Protein AF-A0A3D0DKQ6-F1 (afdb_monomer_lite)

Structure (mmCIF, N/CA/C/O backbone):
data_AF-A0A3D0DKQ6-F1
#
_entry.id   AF-A0A3D0DKQ6-F1
#
loop_
_atom_site.group_PDB
_atom_site.id
_atom_site.type_symbol
_atom_site.label_atom_id
_atom_site.label_alt_id
_atom_site.label_comp_id
_atom_site.label_asym_id
_atom_site.label_entity_id
_atom_site.label_seq_id
_atom_site.pdbx_PDB_ins_code
_atom_site.Cartn_x
_atom_site.Cartn_y
_atom_site.Cartn_z
_atom_site.occupancy
_a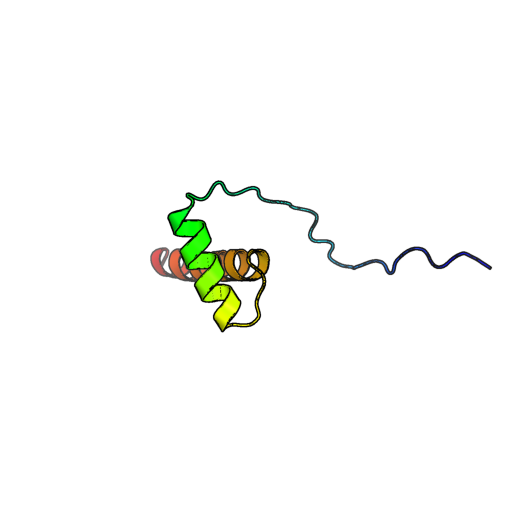tom_site.B_iso_or_equiv
_atom_site.auth_seq_id
_atom_site.auth_comp_id
_atom_site.auth_asym_id
_atom_site.auth_atom_id
_atom_site.pdbx_PDB_model_num
ATOM 1 N N . MET A 1 1 ? 15.961 -5.101 -42.259 1.00 48.41 1 MET A N 1
ATOM 2 C CA . MET A 1 1 ? 14.676 -4.924 -41.544 1.00 48.41 1 MET A CA 1
ATOM 3 C C . MET A 1 1 ? 14.934 -5.200 -40.069 1.00 48.41 1 MET A C 1
ATOM 5 O O . MET A 1 1 ? 15.078 -6.355 -39.687 1.00 48.41 1 MET A O 1
ATOM 9 N N . ALA A 1 2 ? 15.162 -4.156 -39.267 1.00 50.25 2 ALA A N 1
ATOM 10 C CA . ALA A 1 2 ? 15.439 -4.319 -37.843 1.00 50.25 2 ALA A CA 1
ATOM 11 C C . ALA A 1 2 ? 14.132 -4.674 -37.130 1.00 50.25 2 ALA A C 1
ATOM 13 O O . ALA A 1 2 ? 13.141 -3.960 -37.252 1.00 50.25 2 ALA A O 1
ATOM 14 N N . LYS A 1 3 ? 14.130 -5.816 -36.442 1.00 57.09 3 LYS A N 1
ATOM 15 C CA . LYS A 1 3 ? 13.010 -6.296 -35.636 1.00 57.09 3 LYS A CA 1
ATOM 16 C C . LYS A 1 3 ? 12.696 -5.216 -34.603 1.00 57.09 3 LYS A C 1
ATOM 18 O O . LYS A 1 3 ? 13.552 -4.916 -33.774 1.00 57.09 3 LYS A O 1
ATOM 23 N N . THR A 1 4 ? 11.511 -4.618 -34.685 1.00 55.84 4 THR A N 1
ATOM 24 C CA . THR A 1 4 ? 10.995 -3.655 -33.708 1.00 55.84 4 THR A CA 1
ATOM 25 C C . THR A 1 4 ? 10.928 -4.337 -32.340 1.00 55.84 4 THR A C 1
ATOM 27 O O . THR A 1 4 ? 9.943 -4.985 -31.997 1.00 55.84 4 THR A O 1
ATOM 30 N N . GLY A 1 5 ? 12.021 -4.271 -31.577 1.00 68.06 5 GLY A N 1
ATOM 31 C CA . GLY A 1 5 ? 12.029 -4.627 -30.163 1.00 68.06 5 GLY A CA 1
ATOM 32 C C . GLY A 1 5 ? 11.133 -3.649 -29.409 1.00 68.06 5 GLY A C 1
ATOM 33 O O . GLY A 1 5 ? 11.072 -2.484 -29.800 1.00 68.06 5 GLY A O 1
ATOM 34 N N . ARG A 1 6 ? 10.414 -4.164 -28.396 1.00 65.31 6 ARG A N 1
ATOM 35 C CA . ARG A 1 6 ? 9.412 -3.484 -27.545 1.00 65.31 6 ARG A CA 1
ATOM 36 C C . ARG A 1 6 ? 9.532 -1.952 -27.564 1.00 65.31 6 ARG A C 1
ATOM 38 O O . ARG A 1 6 ? 10.631 -1.463 -27.290 1.00 65.31 6 ARG A O 1
ATOM 45 N N . PRO A 1 7 ? 8.431 -1.206 -27.794 1.00 63.56 7 PRO A N 1
ATOM 46 C CA . PRO A 1 7 ? 8.459 0.249 -27.706 1.00 63.56 7 PRO A CA 1
ATOM 47 C C . PRO A 1 7 ? 9.151 0.657 -26.406 1.00 63.56 7 PRO A C 1
ATOM 49 O O . PRO A 1 7 ? 8.874 0.082 -25.348 1.00 63.56 7 PRO A O 1
ATOM 52 N N . LYS A 1 8 ? 10.106 1.590 -26.509 1.00 57.88 8 LYS A N 1
ATOM 53 C CA . LYS A 1 8 ? 10.753 2.206 -25.351 1.00 57.88 8 LYS A CA 1
ATOM 54 C C . LYS A 1 8 ? 9.639 2.863 -24.542 1.00 57.88 8 LYS A C 1
ATOM 56 O O . LYS A 1 8 ? 9.197 3.955 -24.870 1.00 57.88 8 LYS A O 1
ATOM 61 N N . ILE A 1 9 ? 9.122 2.156 -23.542 1.00 61.19 9 ILE A N 1
ATOM 62 C CA . ILE A 1 9 ? 8.293 2.765 -22.511 1.00 61.19 9 ILE A CA 1
ATOM 63 C C . ILE A 1 9 ? 9.217 3.776 -21.840 1.00 61.19 9 ILE A C 1
ATOM 65 O O . ILE A 1 9 ? 10.197 3.388 -21.207 1.00 61.19 9 ILE A O 1
ATOM 69 N N . ASP A 1 10 ? 8.951 5.056 -22.083 1.00 59.78 10 ASP A N 1
ATOM 70 C CA . ASP A 1 10 ? 9.850 6.172 -21.767 1.00 59.78 10 ASP A CA 1
ATOM 71 C C . ASP A 1 10 ? 10.051 6.345 -20.252 1.00 59.78 10 ASP A C 1
ATOM 73 O O . ASP A 1 10 ? 11.093 6.797 -19.791 1.00 59.78 10 ASP A O 1
ATOM 77 N N . ASN A 1 11 ? 9.102 5.846 -19.456 1.00 57.00 11 ASN A N 1
ATOM 78 C CA . ASN A 1 11 ? 9.210 5.795 -18.007 1.00 57.00 11 ASN A CA 1
ATOM 79 C C . ASN A 1 11 ? 8.878 4.388 -17.490 1.00 57.00 11 ASN A C 1
ATOM 81 O O . ASN A 1 11 ? 7.762 4.139 -17.020 1.00 57.00 11 ASN A O 1
ATOM 85 N N . PRO A 1 12 ? 9.803 3.414 -17.605 1.00 59.91 12 PRO A N 1
ATOM 86 C CA . PRO A 1 12 ? 9.560 2.101 -17.043 1.00 59.91 12 PRO A CA 1
ATOM 87 C C . PRO A 1 12 ? 9.465 2.277 -15.529 1.00 59.91 12 PRO A C 1
ATOM 89 O O . PRO A 1 12 ? 10.359 2.865 -14.918 1.00 59.91 12 PRO A O 1
ATOM 92 N N . ARG A 1 13 ? 8.403 1.762 -14.905 1.00 65.19 13 ARG A N 1
ATOM 93 C CA . ARG A 1 13 ? 8.335 1.627 -13.446 1.00 65.19 13 ARG A CA 1
ATOM 94 C C . ARG A 1 13 ? 9.388 0.591 -13.026 1.00 65.19 13 ARG A C 1
ATOM 96 O O . ARG A 1 13 ? 9.092 -0.588 -12.891 1.00 65.19 13 ARG A O 1
ATOM 103 N N . LYS A 1 14 ? 10.653 1.025 -12.935 1.00 62.78 14 LYS A N 1
ATOM 104 C CA . LYS A 1 14 ? 11.831 0.186 -12.634 1.00 62.78 14 LYS A CA 1
ATOM 105 C C . LYS A 1 14 ? 11.953 -0.144 -11.147 1.00 62.78 14 LYS A C 1
ATOM 107 O O . LYS A 1 14 ? 12.742 -1.008 -10.786 1.00 62.78 14 LYS A O 1
ATOM 112 N N . ILE A 1 15 ? 11.208 0.559 -10.297 1.00 64.44 15 ILE A N 1
ATOM 113 C CA . ILE A 1 15 ? 11.248 0.394 -8.848 1.00 64.44 15 ILE A CA 1
ATOM 114 C C . ILE A 1 15 ? 10.057 -0.469 -8.442 1.00 64.44 15 ILE A C 1
ATOM 116 O O . ILE A 1 15 ? 8.910 -0.036 -8.532 1.00 64.44 15 ILE A O 1
ATOM 120 N N . ALA A 1 16 ? 10.343 -1.696 -8.015 1.00 67.25 16 ALA A N 1
ATOM 121 C CA . ALA A 1 16 ? 9.372 -2.561 -7.364 1.00 67.25 16 ALA A CA 1
ATOM 122 C C . ALA A 1 16 ? 9.491 -2.367 -5.850 1.00 67.25 16 A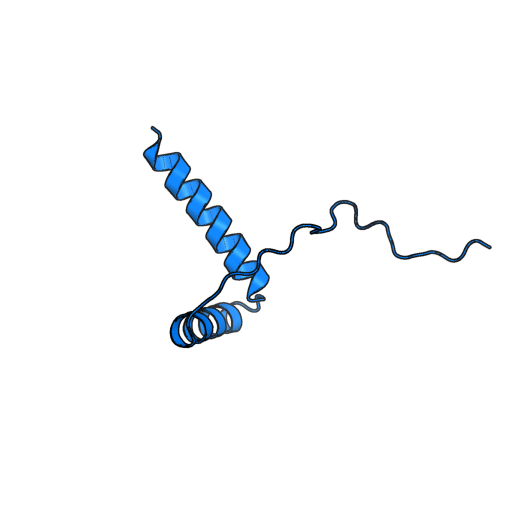LA A C 1
ATOM 124 O O . ALA A 1 16 ? 10.577 -2.507 -5.289 1.00 67.25 16 ALA A O 1
ATOM 125 N N . ILE A 1 17 ? 8.379 -2.047 -5.192 1.00 70.00 17 ILE A N 1
ATOM 126 C CA . ILE A 1 17 ? 8.301 -1.969 -3.733 1.00 70.00 17 ILE A CA 1
ATOM 127 C C . ILE A 1 17 ? 7.478 -3.168 -3.267 1.00 70.00 17 ILE A C 1
ATOM 129 O O . ILE A 1 17 ? 6.327 -3.328 -3.668 1.00 70.00 17 ILE A O 1
ATOM 133 N N . GLY A 1 18 ? 8.080 -4.031 -2.450 1.00 76.88 18 GLY A N 1
ATOM 134 C CA . GLY A 1 18 ? 7.378 -5.129 -1.792 1.00 76.88 18 GLY A CA 1
ATOM 135 C C . GLY A 1 18 ? 6.885 -4.683 -0.421 1.00 76.88 18 GLY A C 1
ATOM 136 O O . GLY A 1 18 ? 7.689 -4.560 0.499 1.00 76.88 18 GLY A O 1
ATOM 137 N N . VAL A 1 19 ? 5.582 -4.448 -0.277 1.00 78.25 19 VAL A N 1
ATOM 138 C CA . VAL A 1 19 ? 4.956 -4.146 1.020 1.00 78.25 19 VAL A CA 1
ATOM 139 C C . VAL A 1 19 ? 4.358 -5.432 1.582 1.00 78.25 19 VAL A C 1
ATOM 141 O O . VAL A 1 19 ? 3.625 -6.134 0.886 1.00 78.25 19 VAL A O 1
ATOM 144 N N . ARG A 1 20 ? 4.681 -5.759 2.838 1.00 81.81 20 ARG A N 1
ATOM 145 C CA . ARG A 1 20 ? 4.025 -6.855 3.560 1.00 81.81 20 ARG A CA 1
ATOM 146 C C . ARG A 1 20 ? 2.752 -6.315 4.190 1.00 81.81 20 ARG A C 1
ATOM 148 O O . ARG A 1 20 ? 2.822 -5.441 5.044 1.00 81.81 20 ARG A O 1
ATOM 155 N N . LEU A 1 21 ? 1.625 -6.844 3.742 1.00 79.19 21 LEU A N 1
ATOM 156 C CA . LEU A 1 21 ? 0.298 -6.552 4.269 1.00 79.19 21 LEU A CA 1
ATOM 157 C C . LEU A 1 21 ? -0.187 -7.778 5.040 1.00 79.19 21 LEU A C 1
ATOM 159 O O . LEU A 1 21 ? 0.169 -8.910 4.696 1.00 79.19 21 LEU A O 1
ATOM 163 N N . THR A 1 22 ? -1.012 -7.565 6.056 1.00 87.38 22 THR A N 1
ATOM 164 C CA . THR A 1 22 ? -1.784 -8.655 6.663 1.00 87.38 22 THR A CA 1
ATOM 165 C C . THR A 1 22 ? -2.915 -9.100 5.727 1.00 87.38 22 THR A C 1
ATOM 167 O O . THR A 1 22 ? -3.310 -8.375 4.809 1.00 87.38 22 THR A O 1
ATOM 170 N N . GLU A 1 23 ? -3.461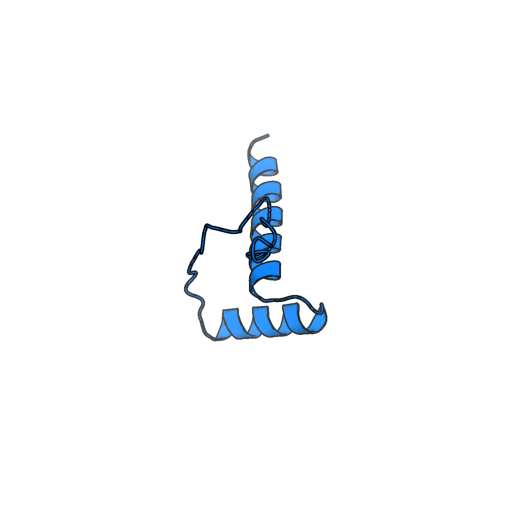 -10.301 5.936 1.00 87.19 23 GLU A N 1
ATOM 171 C CA . GLU A 1 23 ? -4.576 -10.807 5.118 1.00 87.19 23 GLU A CA 1
ATOM 172 C C . GLU A 1 23 ? -5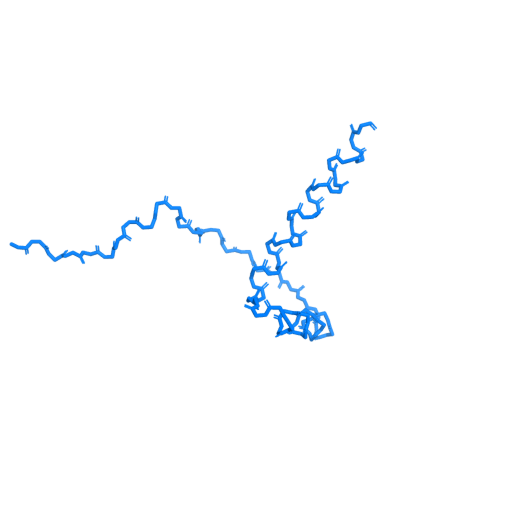.815 -9.902 5.175 1.00 87.19 23 GLU A C 1
ATOM 174 O O . GLU A 1 23 ? -6.522 -9.765 4.175 1.00 87.19 23 GLU A O 1
ATOM 179 N N . ASP A 1 24 ? -6.066 -9.268 6.322 1.00 88.69 24 ASP A N 1
ATOM 180 C CA . ASP A 1 24 ? -7.208 -8.371 6.517 1.00 88.69 24 ASP A CA 1
ATOM 181 C C . ASP A 1 24 ? -7.039 -7.068 5.721 1.00 88.69 24 ASP A C 1
ATOM 183 O O . ASP A 1 24 ? -7.948 -6.643 5.005 1.00 88.69 24 ASP A O 1
ATOM 187 N N . GLU A 1 25 ? -5.838 -6.481 5.761 1.00 84.50 25 GLU A N 1
ATOM 188 C CA . GLU A 1 25 ? -5.485 -5.301 4.963 1.00 84.50 25 GLU A CA 1
ATOM 189 C C . GLU A 1 25 ? -5.549 -5.595 3.465 1.00 84.50 25 GLU A C 1
ATOM 191 O O . GLU A 1 25 ? -6.107 -4.807 2.703 1.00 84.50 25 GLU A O 1
ATOM 196 N N . TYR A 1 26 ? -5.035 -6.753 3.038 1.00 84.69 26 TYR A N 1
ATOM 197 C CA . TYR A 1 26 ? -5.110 -7.168 1.641 1.00 84.69 26 TYR A CA 1
ATOM 198 C C . TYR A 1 26 ? -6.560 -7.359 1.183 1.00 84.69 26 TYR A C 1
ATOM 200 O O . TYR A 1 26 ? -6.900 -6.956 0.074 1.00 84.69 26 TYR A O 1
ATOM 208 N N . LYS A 1 27 ? -7.433 -7.939 2.018 1.00 87.75 27 LYS A N 1
ATOM 209 C CA . LYS A 1 27 ? -8.859 -8.110 1.698 1.00 87.75 27 LYS A CA 1
ATOM 210 C C . LYS A 1 27 ? -9.592 -6.781 1.574 1.00 87.75 27 LYS A C 1
ATOM 212 O O . LYS A 1 27 ? -10.327 -6.615 0.603 1.00 87.75 27 LYS A O 1
ATOM 217 N N . LYS A 1 28 ? -9.381 -5.853 2.513 1.00 85.81 28 LYS A N 1
ATOM 218 C CA . LYS A 1 28 ? -9.953 -4.498 2.441 1.00 85.81 28 LYS A CA 1
ATOM 219 C C . LYS A 1 28 ? -9.496 -3.802 1.169 1.00 85.81 28 LYS A C 1
ATOM 221 O O . LYS A 1 28 ? -10.321 -3.510 0.314 1.00 85.81 28 LYS A O 1
ATOM 226 N N . LEU A 1 29 ? -8.179 -3.725 0.964 1.00 83.62 29 LEU A N 1
ATOM 227 C CA . LEU A 1 29 ? -7.595 -3.123 -0.231 1.00 83.62 29 LEU A CA 1
ATOM 228 C C . LEU A 1 29 ? -8.137 -3.765 -1.512 1.00 83.62 29 LEU A C 1
ATOM 230 O O . LEU A 1 29 ? -8.528 -3.054 -2.427 1.00 83.62 29 LEU A O 1
ATOM 234 N N . LYS A 1 30 ? -8.222 -5.099 -1.574 1.00 83.81 30 LYS A N 1
ATOM 235 C CA . LYS A 1 30 ? -8.768 -5.828 -2.727 1.00 83.81 30 LYS A CA 1
ATOM 236 C C . LYS A 1 30 ? -10.246 -5.508 -2.983 1.00 83.81 30 LYS A C 1
ATOM 238 O O . LYS A 1 30 ? -10.647 -5.431 -4.140 1.00 83.81 30 LYS A O 1
ATOM 243 N N . SER A 1 31 ? -11.049 -5.340 -1.935 1.00 85.00 31 SER A N 1
ATOM 244 C CA . SER A 1 31 ? -12.468 -4.986 -2.051 1.00 85.00 31 SER A CA 1
ATOM 245 C C . SER A 1 31 ? -12.657 -3.546 -2.534 1.00 85.00 31 SER A C 1
ATOM 247 O O . SER A 1 31 ? -13.481 -3.291 -3.416 1.00 85.00 31 SER A O 1
ATOM 249 N N . ASP A 1 32 ? -11.863 -2.618 -1.998 1.00 80.62 32 ASP A N 1
ATOM 250 C CA . ASP A 1 32 ? -11.866 -1.210 -2.398 1.00 80.62 32 ASP A CA 1
ATOM 251 C C . ASP A 1 32 ? -11.456 -1.047 -3.869 1.00 80.62 32 ASP A C 1
ATOM 253 O O . ASP A 1 32 ? -12.154 -0.397 -4.647 1.00 80.62 32 ASP A O 1
ATOM 257 N N . VAL A 1 33 ? -10.377 -1.711 -4.300 1.00 83.44 33 VAL A N 1
ATOM 258 C CA . VAL A 1 33 ? -9.920 -1.617 -5.696 1.00 83.44 33 VAL A CA 1
ATOM 259 C C . VAL A 1 33 ? -10.842 -2.306 -6.691 1.00 83.44 33 VAL A C 1
ATOM 261 O O . VAL A 1 33 ? -11.005 -1.808 -7.804 1.00 83.44 33 VAL A O 1
ATOM 264 N N . ALA A 1 34 ? -11.482 -3.409 -6.290 1.00 80.88 34 ALA A N 1
ATOM 265 C CA . ALA A 1 34 ? -12.464 -4.100 -7.121 1.00 80.88 34 ALA A CA 1
ATOM 266 C C . ALA A 1 34 ? -13.689 -3.223 -7.410 1.00 80.88 34 ALA A C 1
ATOM 268 O O . ALA A 1 34 ? -14.280 -3.333 -8.478 1.00 80.88 34 ALA A O 1
ATOM 269 N N . SER A 1 35 ? -14.043 -2.329 -6.484 1.00 80.19 35 SER A N 1
ATOM 270 C CA . SER A 1 35 ? -15.159 -1.393 -6.663 1.00 80.19 35 SER A CA 1
ATOM 271 C C . SER A 1 35 ? -14.821 -0.244 -7.621 1.00 80.19 35 SER A C 1
ATOM 273 O O . SER A 1 35 ? -15.716 0.373 -8.189 1.00 80.19 35 SER A O 1
ATOM 275 N N . HIS A 1 36 ? -13.531 0.038 -7.810 1.00 76.00 36 HIS A N 1
ATOM 276 C CA . HIS A 1 36 ? -13.030 1.163 -8.596 1.00 76.00 36 HIS A CA 1
ATOM 277 C C . HIS A 1 36 ? -12.339 0.755 -9.915 1.00 76.00 36 HIS A C 1
ATOM 279 O O . HIS A 1 36 ? -11.716 1.608 -10.547 1.00 76.00 36 HIS A O 1
ATOM 285 N N . ASP A 1 37 ? -12.430 -0.518 -10.323 1.00 78.56 37 ASP A N 1
ATOM 286 C CA . ASP A 1 37 ? -11.777 -1.080 -11.525 1.00 78.56 37 ASP A CA 1
ATOM 287 C C . ASP A 1 37 ? -10.262 -0.790 -11.589 1.00 78.56 37 ASP A C 1
ATOM 289 O O . ASP A 1 37 ? -9.670 -0.602 -12.649 1.00 78.56 37 ASP A O 1
ATOM 293 N N . MET A 1 38 ? -9.618 -0.714 -10.423 1.00 78.88 38 MET A N 1
ATOM 294 C CA . MET A 1 38 ? -8.196 -0.393 -10.305 1.00 78.88 38 MET A CA 1
ATOM 295 C C . MET A 1 38 ? -7.398 -1.600 -9.825 1.00 78.88 38 MET A C 1
ATOM 297 O O . MET A 1 38 ? -7.909 -2.506 -9.164 1.00 78.88 38 MET A O 1
ATOM 301 N N . THR A 1 39 ? -6.111 -1.641 -10.158 1.00 82.44 39 THR A N 1
ATOM 302 C CA . THR A 1 39 ? -5.224 -2.685 -9.634 1.00 82.44 39 THR A CA 1
ATOM 303 C C . THR A 1 39 ? -4.739 -2.334 -8.227 1.00 82.44 39 THR A C 1
ATOM 305 O O . THR A 1 39 ? -4.607 -1.166 -7.865 1.00 82.44 39 THR A O 1
ATOM 308 N N . ILE A 1 40 ? -4.395 -3.347 -7.424 1.00 81.12 40 ILE A N 1
ATOM 309 C CA . ILE A 1 40 ? -3.802 -3.144 -6.088 1.00 81.12 40 ILE A CA 1
ATOM 310 C C . ILE A 1 40 ? -2.583 -2.214 -6.163 1.00 81.12 40 ILE A C 1
ATOM 312 O O . ILE A 1 40 ? -2.412 -1.340 -5.318 1.00 81.12 40 ILE A O 1
ATOM 316 N N . SER A 1 41 ? -1.758 -2.356 -7.202 1.00 78.44 41 SER A N 1
ATOM 317 C CA . SER A 1 41 ? -0.603 -1.487 -7.426 1.00 78.44 41 SER A CA 1
ATOM 318 C C . SER A 1 41 ?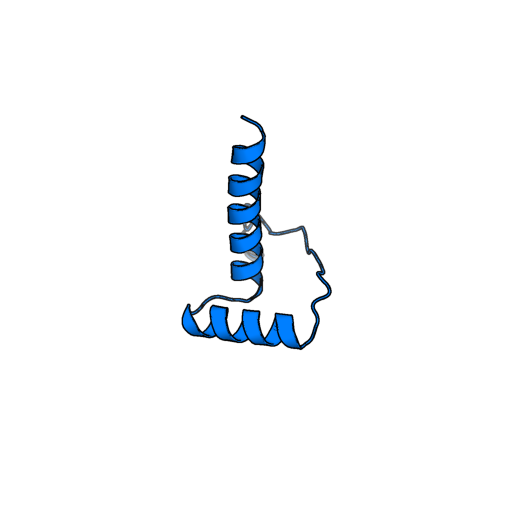 -0.991 -0.024 -7.649 1.00 78.44 41 SER A C 1
ATOM 320 O O . SER A 1 41 ? -0.301 0.861 -7.152 1.00 78.44 41 SER A O 1
ATOM 322 N N . GLU A 1 42 ? -2.078 0.249 -8.370 1.00 81.25 42 GLU A N 1
ATOM 323 C CA . GLU A 1 42 ? -2.573 1.614 -8.573 1.00 81.25 42 GLU A CA 1
ATOM 324 C C . GLU A 1 42 ? -3.136 2.220 -7.295 1.00 81.25 42 GLU A C 1
ATOM 326 O O . GLU A 1 42 ? -2.847 3.375 -6.999 1.00 81.25 42 GLU A O 1
ATOM 331 N N . ALA A 1 43 ? -3.858 1.440 -6.492 1.00 84.12 43 ALA A N 1
ATOM 332 C CA . ALA A 1 43 ? -4.350 1.921 -5.207 1.00 84.12 43 ALA A CA 1
ATOM 333 C C . ALA A 1 43 ? -3.227 2.218 -4.215 1.00 84.12 43 ALA A C 1
ATOM 335 O O . ALA A 1 43 ? -3.279 3.235 -3.529 1.00 84.12 43 ALA A O 1
ATOM 336 N N . VAL A 1 44 ? -2.179 1.388 -4.178 1.00 82.56 44 VAL A N 1
ATOM 337 C CA . VAL A 1 44 ? -0.988 1.666 -3.360 1.00 82.56 44 VAL A CA 1
ATOM 338 C C . VAL A 1 44 ? -0.307 2.957 -3.817 1.00 82.56 44 VAL A C 1
ATOM 340 O O . VAL A 1 44 ? 0.066 3.776 -2.983 1.00 82.56 44 VAL A O 1
ATOM 343 N N . LEU A 1 45 ? -0.177 3.181 -5.129 1.00 81.88 45 LEU A N 1
ATOM 344 C CA . LEU A 1 45 ? 0.406 4.417 -5.660 1.00 81.88 45 LEU A CA 1
ATOM 345 C C . LEU A 1 45 ? -0.436 5.646 -5.320 1.00 81.88 45 LEU A C 1
ATOM 347 O O . LEU A 1 45 ? 0.110 6.643 -4.860 1.00 81.88 45 LEU A O 1
ATOM 351 N N . LYS A 1 46 ? -1.757 5.543 -5.463 1.00 84.38 46 LYS A N 1
ATOM 352 C CA . LYS A 1 46 ? -2.686 6.613 -5.098 1.00 84.38 46 LYS A CA 1
ATOM 353 C C . LYS A 1 46 ? -2.648 6.906 -3.595 1.00 84.38 46 LYS A C 1
ATOM 355 O O . LYS A 1 46 ? -2.660 8.062 -3.190 1.00 84.38 46 LYS A O 1
ATOM 360 N N . GLY A 1 47 ? -2.521 5.867 -2.768 1.00 85.12 47 GLY A N 1
ATOM 361 C CA . GLY A 1 47 ? -2.304 6.002 -1.328 1.00 85.12 47 GLY A CA 1
AT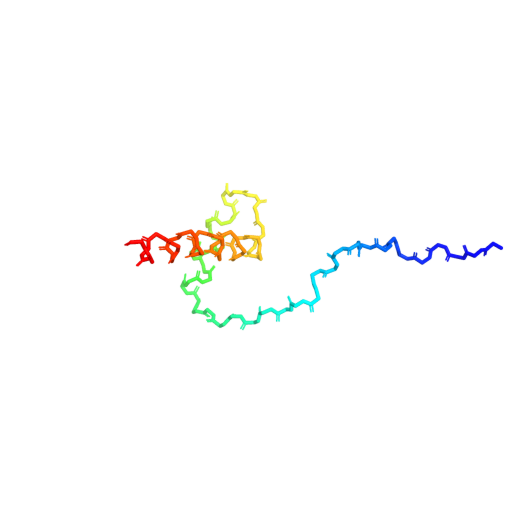OM 362 C C . GLY A 1 47 ? -1.008 6.745 -0.990 1.00 85.12 47 GLY A C 1
ATOM 363 O O . GLY A 1 47 ? -1.010 7.587 -0.096 1.00 85.12 47 GLY A O 1
ATOM 364 N N . LEU A 1 48 ? 0.080 6.495 -1.730 1.00 84.38 48 LEU A N 1
ATOM 365 C CA . LEU A 1 48 ? 1.345 7.226 -1.578 1.00 84.38 48 LEU A CA 1
ATOM 366 C C . LEU A 1 48 ? 1.222 8.706 -1.973 1.00 84.38 48 LEU A C 1
ATOM 368 O O . LEU A 1 48 ? 1.821 9.552 -1.311 1.00 84.38 48 LEU A O 1
ATOM 372 N N . GLU A 1 49 ? 0.460 9.027 -3.023 1.00 85.75 49 GLU A N 1
ATOM 373 C CA . GLU A 1 49 ? 0.187 10.417 -3.423 1.00 85.75 49 GLU A CA 1
ATOM 374 C C . GLU A 1 49 ? -0.588 11.173 -2.335 1.00 85.75 49 GLU A C 1
ATOM 376 O O . GLU A 1 49 ? -0.148 12.239 -1.905 1.00 85.75 49 GLU A O 1
ATOM 381 N N . LEU A 1 50 ? -1.653 10.568 -1.799 1.00 86.56 50 LEU A N 1
ATOM 382 C CA . LEU A 1 50 ? -2.435 11.137 -0.694 1.00 86.56 50 LEU A CA 1
ATOM 383 C C . LEU A 1 50 ? -1.595 11.330 0.580 1.00 86.56 50 LEU A C 1
ATOM 385 O O . LEU A 1 50 ? -1.691 12.358 1.248 1.00 86.56 50 LEU A O 1
ATOM 389 N N . LEU A 1 51 ? -0.734 10.360 0.909 1.00 84.50 51 LEU A N 1
ATOM 390 C CA . LEU A 1 51 ? 0.221 10.469 2.019 1.00 84.50 51 LEU A CA 1
ATOM 391 C C . LEU A 1 51 ? 1.183 11.642 1.822 1.00 84.50 51 LEU A C 1
ATOM 393 O O . LEU A 1 51 ? 1.469 12.367 2.772 1.00 84.50 51 LEU A O 1
ATOM 397 N N . LYS A 1 52 ? 1.667 11.845 0.592 1.00 83.94 52 LYS A N 1
ATOM 398 C CA . LYS A 1 52 ? 2.566 12.949 0.250 1.00 83.94 52 LYS A CA 1
ATOM 399 C C . LYS A 1 52 ? 1.884 14.309 0.410 1.00 83.94 52 LYS A C 1
ATOM 401 O O . LYS A 1 52 ? 2.517 15.216 0.944 1.00 83.94 52 LYS A O 1
ATOM 406 N N . GLU A 1 53 ? 0.626 14.447 -0.010 1.00 82.94 53 GLU A N 1
ATOM 407 C CA . GLU A 1 53 ? -0.177 15.657 0.235 1.00 82.94 53 GLU A CA 1
ATOM 408 C C . GLU A 1 53 ? -0.369 15.899 1.734 1.00 82.94 53 GLU A C 1
ATOM 410 O O . GLU A 1 53 ? -0.053 16.976 2.234 1.00 82.94 53 GLU A O 1
ATOM 415 N N . SER A 1 54 ? -0.756 14.864 2.482 1.00 83.31 54 SER A N 1
ATOM 416 C CA . SER A 1 54 ? -0.986 14.974 3.926 1.00 83.31 54 SER A CA 1
ATOM 417 C C . SER A 1 54 ? 0.289 15.328 4.712 1.00 83.31 54 SER A C 1
ATOM 419 O O . SER A 1 54 ? 0.250 16.099 5.670 1.00 83.31 54 SER A O 1
ATOM 421 N N . TRP A 1 55 ? 1.455 14.825 4.291 1.00 79.62 55 TRP A N 1
ATOM 422 C CA . TRP A 1 55 ? 2.751 15.188 4.884 1.00 79.62 55 TRP A CA 1
ATOM 423 C C . TRP A 1 55 ? 3.239 16.574 4.456 1.00 79.62 55 TRP A C 1
ATOM 425 O O . TRP A 1 55 ? 4.027 17.191 5.174 1.00 79.62 55 TRP A O 1
ATOM 435 N N . SER A 1 56 ? 2.792 17.064 3.297 1.00 74.88 56 SER A N 1
ATOM 436 C CA . SER A 1 56 ? 3.075 18.427 2.846 1.00 74.88 56 SER A CA 1
ATOM 437 C C . SER A 1 56 ? 2.347 19.455 3.710 1.00 74.88 56 SER A C 1
ATOM 439 O O . SER A 1 56 ? 2.891 20.524 3.968 1.00 74.88 56 SER A O 1
ATOM 441 N N . GLU A 1 57 ? 1.153 19.116 4.193 1.00 63.78 57 GLU A N 1
ATOM 442 C CA . GLU A 1 57 ? 0.299 20.012 4.976 1.00 63.78 57 GLU A CA 1
ATOM 443 C C . GLU A 1 57 ? 0.782 20.190 6.425 1.00 63.78 57 GLU A C 1
ATOM 445 O O . GLU A 1 57 ? 0.640 21.262 7.001 1.00 63.78 57 GLU A O 1
ATOM 450 N N . GLN A 1 58 ? 1.453 19.185 6.999 1.00 60.00 58 GLN A N 1
ATOM 451 C CA . GLN A 1 58 ? 2.033 19.278 8.350 1.00 60.00 58 GLN A CA 1
ATOM 452 C C . GLN A 1 58 ? 3.377 20.017 8.423 1.00 60.00 58 GLN A C 1
ATOM 454 O O . GLN A 1 58 ? 3.921 20.205 9.510 1.00 60.00 58 GLN A O 1
ATOM 459 N N . LYS A 1 59 ? 3.945 20.406 7.278 1.00 57.56 59 LYS A N 1
ATOM 460 C CA . LYS A 1 59 ? 5.200 21.168 7.213 1.00 57.56 59 LYS A CA 1
ATOM 461 C C . LYS A 1 59 ? 5.007 22.685 7.115 1.00 57.56 59 LYS A C 1
ATOM 463 O O . LYS A 1 59 ? 6.012 23.377 6.942 1.00 57.56 59 LYS A O 1
ATOM 468 N N . SER A 1 60 ? 3.772 23.183 7.202 1.00 50.75 60 SER A N 1
ATOM 469 C CA . SER A 1 60 ? 3.459 24.615 7.131 1.00 50.75 60 SER A CA 1
ATOM 470 C C . SER A 1 60 ? 3.153 25.239 8.483 1.00 50.75 60 SER A C 1
ATOM 472 O O . SER A 1 60 ? 2.679 24.524 9.390 1.00 50.75 60 SER A O 1
#

Foldseek 3Di:
DDDPDDPPPVDPPPDDDDDDDDPVRVVVLVVVCVVVVHDSVVVVVVVVVVVVVVVVVVVD

Secondary structure (DSSP, 8-state):
-----S---SS-----------HHHHHHHHHHHHHTT--HHHHHHHHHHHHHHHHHHTT-

pLDDT: mean 74.77, std 11.47, range [48.41, 88.69]

Sequence (60 aa):
MAKTGRPKIDNPRKIAIGVRLTEDEYKKLKSDVASHDMTISEAVLKGLELLKESWSEQKS

Radius of gyration: 16.88 Å; chains: 1; bounding box: 31×35×50 Å